Protein AF-A0A379ANM2-F1 (afdb_monomer_lite)

Foldseek 3Di:
DLQVVLVVCVVVVNLVSSLVSLLVLCVVVVQDNPDDLCVSLDDDPPDDPSSVSSSVVNNVSVVLADKDKDWDKDWDFDPDAAPAARKIKIKIKIKIWGHDDQWIKMKMKIKMKMWSHFADDDPQFHQDPDDCQVPPVNVGDRPPRTGIWIFMKIKIWIDDPPDIDMDMDDGPGD

pLDDT: mean 93.05, std 5.82, range [62.84, 98.56]

Organism: Enterobacter agglomerans (NCBI:txid549)

Secondary structure (DSSP, 8-state):
-HHHHHHHHHHTT-HHHHHHHHHHHHHHTT--SSS-HHHHTS--TT--HHHHHHHHHHHHHHHTT--EEEEEEEEEEE---TTTT-EEEEEEEEEEEEEETTEEEEEEEEEEEEEEEE---BTTBB--SSTTTT-TTT--B-S--EEEEEEEEEEEEEE-SS-EEEEE---BT-

InterPro domains:
  IPR008410 Cellulose synthase operon C, C-terminal [PF05420] (85-173)

Radius of gyration: 27.15 Å; chains: 1; bounding box: 57×22×79 Å

Sequence (174 aa):
MFRDAARLERAQQQPEIALADYRQAMTASGIGSGESISRATRSQEKDDWLKRSIRSDTADLYRQRETTLTVQQDYSRNKGTAGVSDFTAHTTMLQAESPFADGRGFFRLDRVDVSAGSFTTRNGSFDEQFGSCDDASSGGCSRDASQRAEGTALGVGWHNDRWSADLGTHAAGL

Structure (mmCIF, N/CA/C/O backbone):
data_AF-A0A379ANM2-F1
#
_entry.id   AF-A0A379ANM2-F1
#
loop_
_atom_site.group_PDB
_atom_site.id
_atom_site.type_symbol
_atom_site.label_atom_id
_atom_site.label_alt_id
_atom_site.label_comp_id
_atom_site.label_asym_id
_atom_site.label_entity_id
_atom_site.label_seq_id
_atom_site.pdbx_PDB_ins_code
_atom_site.Cartn_x
_atom_site.Cartn_y
_atom_site.Cartn_z
_atom_site.occupancy
_atom_site.B_iso_or_equiv
_atom_site.auth_seq_id
_atom_site.auth_comp_id
_atom_site.auth_asym_id
_atom_site.auth_atom_id
_atom_site.pdbx_PDB_model_num
ATOM 1 N N . MET A 1 1 ? -24.292 -6.974 32.457 1.00 86.44 1 MET A N 1
ATOM 2 C CA . MET A 1 1 ? -25.351 -6.259 31.718 1.00 86.44 1 MET A CA 1
ATOM 3 C C . MET A 1 1 ? -24.766 -5.511 30.526 1.00 86.44 1 MET A C 1
ATOM 5 O O . MET A 1 1 ? -24.911 -6.023 29.430 1.00 86.44 1 MET A O 1
ATOM 9 N N . PHE A 1 2 ? -24.024 -4.413 30.717 1.00 93.94 2 PHE A N 1
ATOM 10 C CA . PHE A 1 2 ? -23.524 -3.570 29.611 1.00 93.94 2 PHE A CA 1
ATOM 11 C C . PHE A 1 2 ? -22.695 -4.299 28.542 1.00 93.94 2 PHE A C 1
ATOM 13 O O . PHE A 1 2 ? -22.882 -4.068 27.358 1.00 93.94 2 PHE A O 1
ATOM 20 N N . ARG A 1 3 ? -21.832 -5.254 28.920 1.00 95.06 3 ARG A N 1
ATOM 21 C CA . ARG A 1 3 ? -21.080 -6.053 27.931 1.00 95.06 3 ARG A CA 1
ATOM 22 C C . ARG A 1 3 ? -22.001 -6.825 26.979 1.00 95.06 3 ARG A C 1
ATOM 24 O O . ARG A 1 3 ? -21.732 -6.904 25.787 1.00 95.06 3 ARG A O 1
ATOM 31 N N . ASP A 1 4 ? -23.040 -7.457 27.514 1.00 96.00 4 ASP A N 1
ATOM 32 C CA . ASP A 1 4 ? -23.910 -8.324 26.719 1.00 96.00 4 ASP A CA 1
ATOM 33 C C . ASP A 1 4 ? -24.875 -7.490 25.859 1.00 96.00 4 ASP A C 1
ATOM 35 O O . ASP A 1 4 ? -25.158 -7.875 24.727 1.00 96.00 4 ASP A O 1
ATOM 39 N N . ALA A 1 5 ? -25.291 -6.315 26.349 1.00 96.06 5 ALA A N 1
ATOM 40 C CA . ALA A 1 5 ? -26.009 -5.310 25.563 1.00 96.06 5 ALA A CA 1
ATOM 41 C C . ALA A 1 5 ? -25.153 -4.790 24.394 1.00 96.06 5 ALA A C 1
ATOM 43 O O . ALA A 1 5 ? -25.571 -4.914 23.245 1.00 96.06 5 ALA A O 1
ATOM 44 N N . ALA A 1 6 ? -23.899 -4.401 24.648 1.00 95.50 6 ALA A N 1
ATOM 45 C CA . ALA A 1 6 ? -22.969 -3.980 23.598 1.00 95.50 6 ALA A CA 1
ATOM 46 C C . ALA A 1 6 ? -22.758 -5.049 22.508 1.00 95.50 6 ALA A C 1
ATOM 48 O O . ALA A 1 6 ? -22.657 -4.741 21.319 1.00 95.50 6 ALA A O 1
ATOM 49 N N . ARG A 1 7 ? -22.720 -6.334 22.887 1.00 94.38 7 ARG A N 1
ATOM 50 C CA . ARG A 1 7 ? -22.640 -7.448 21.926 1.00 94.38 7 ARG A CA 1
ATOM 51 C C . ARG A 1 7 ? -23.892 -7.561 21.062 1.00 94.38 7 ARG A C 1
ATOM 53 O O . ARG A 1 7 ? -23.774 -7.803 19.861 1.00 94.38 7 ARG A O 1
ATOM 60 N N . LEU A 1 8 ? -25.071 -7.392 21.659 1.00 95.19 8 LEU A N 1
ATOM 61 C CA . LEU A 1 8 ? -26.338 -7.383 20.934 1.00 95.19 8 LEU A CA 1
ATOM 62 C C . LEU A 1 8 ? -26.405 -6.197 19.962 1.00 95.19 8 LEU A C 1
ATOM 64 O O . LEU A 1 8 ? -26.744 -6.380 18.799 1.00 95.19 8 LEU A O 1
ATOM 68 N N . GLU A 1 9 ? -26.024 -5.005 20.406 1.00 94.56 9 GLU A N 1
ATOM 69 C CA . GLU A 1 9 ? -26.008 -3.781 19.596 1.00 94.56 9 GLU A CA 1
ATOM 70 C C . GLU A 1 9 ? -25.022 -3.882 18.433 1.00 94.56 9 GLU A C 1
ATOM 72 O O . GLU A 1 9 ? -25.349 -3.519 17.302 1.00 94.56 9 GLU A O 1
ATOM 77 N N . ARG A 1 10 ? -23.843 -4.470 18.666 1.00 90.12 10 ARG A N 1
ATOM 78 C CA . ARG A 1 10 ? -22.890 -4.796 17.599 1.00 90.12 10 ARG A CA 1
ATOM 79 C C . ARG A 1 10 ? -23.515 -5.732 16.561 1.00 90.12 10 ARG A C 1
ATOM 81 O O . ARG A 1 10 ? -23.368 -5.485 15.367 1.00 90.12 10 ARG A O 1
ATOM 88 N N . ALA A 1 11 ? -24.241 -6.765 16.996 1.00 89.06 11 ALA A N 1
ATOM 89 C CA . ALA A 1 11 ? -24.953 -7.674 16.093 1.00 89.06 11 ALA A CA 1
ATOM 90 C C . ALA A 1 11 ? -26.099 -6.982 15.330 1.00 89.06 11 ALA A C 1
ATOM 92 O O . ALA A 1 11 ? -26.410 -7.369 14.207 1.00 89.06 11 ALA A O 1
ATOM 93 N N . GLN A 1 12 ? -26.690 -5.933 15.906 1.00 91.44 12 GLN A N 1
ATOM 94 C CA . GLN A 1 12 ? -27.712 -5.092 15.276 1.00 91.44 12 GLN A CA 1
ATOM 95 C C . GLN A 1 12 ? -27.130 -3.923 14.461 1.00 91.44 12 GLN A C 1
ATOM 97 O O . GLN A 1 12 ? -27.876 -3.020 14.089 1.00 91.44 12 GLN A O 1
ATOM 102 N N . GLN A 1 13 ? -25.817 -3.915 14.190 1.00 87.75 13 GLN A N 1
ATOM 103 C CA . GLN A 1 13 ? -25.131 -2.855 13.440 1.00 87.75 13 GLN A CA 1
ATOM 104 C C . GLN A 1 13 ? -25.291 -1.455 14.066 1.00 87.75 13 GLN A C 1
ATOM 106 O O . GLN A 1 13 ? -25.349 -0.445 13.366 1.00 87.75 13 GLN A O 1
ATOM 111 N N . GLN A 1 14 ? -25.307 -1.382 15.400 1.00 91.62 14 GLN A N 1
ATOM 112 C CA . GLN A 1 14 ? -25.365 -0.143 16.184 1.00 91.62 14 GLN A CA 1
ATOM 113 C C . GLN A 1 14 ? -24.031 0.099 16.919 1.00 91.62 14 GLN A C 1
ATOM 115 O O . GLN A 1 14 ? -23.979 0.069 18.150 1.00 91.62 14 GLN A O 1
ATOM 120 N N . PRO A 1 15 ? -22.916 0.328 16.195 1.00 89.81 15 PRO A N 1
ATOM 121 C CA . PRO A 1 15 ? -21.579 0.353 16.787 1.00 89.81 15 PRO A CA 1
ATOM 122 C C . PRO A 1 15 ? -21.362 1.516 17.759 1.00 89.81 15 PRO A C 1
ATOM 124 O O . PRO A 1 15 ? -20.583 1.382 18.696 1.00 89.81 15 PRO A O 1
ATOM 127 N N . GLU A 1 16 ? -22.039 2.649 17.562 1.00 90.50 16 GLU A N 1
ATOM 128 C CA . GLU A 1 16 ? -21.906 3.804 18.459 1.00 90.50 16 GLU A CA 1
ATOM 129 C C . GLU A 1 16 ? -22.549 3.546 19.823 1.00 90.50 16 GLU A C 1
ATOM 131 O O . GLU A 1 16 ? -21.978 3.900 20.856 1.00 90.50 16 GLU A O 1
ATOM 136 N N . ILE A 1 17 ? -23.705 2.876 19.826 1.00 94.38 17 ILE A N 1
ATOM 137 C CA . ILE A 1 17 ? -24.401 2.477 21.052 1.00 94.38 17 ILE A CA 1
ATOM 138 C C . ILE A 1 17 ? -23.585 1.378 21.743 1.00 94.38 17 ILE A C 1
ATOM 140 O O . ILE A 1 17 ? -23.209 1.549 22.901 1.00 94.38 17 ILE A O 1
ATOM 144 N N . ALA A 1 18 ? -23.129 0.375 20.982 1.00 94.56 18 ALA A N 1
ATOM 145 C CA . ALA A 1 18 ? -22.246 -0.671 21.492 1.00 94.56 18 ALA A CA 1
ATOM 146 C C . ALA A 1 18 ? -20.973 -0.107 22.136 1.00 94.56 18 ALA A C 1
ATOM 148 O O . ALA A 1 18 ? -20.544 -0.573 23.190 1.00 94.56 18 ALA A O 1
ATOM 149 N N . LEU A 1 19 ? -20.355 0.918 21.539 1.00 92.62 19 LEU A N 1
ATOM 150 C CA . LEU A 1 19 ? -19.169 1.556 22.106 1.00 92.62 19 LEU A CA 1
ATOM 151 C C . LEU A 1 19 ? -19.493 2.330 23.393 1.00 92.62 19 LEU A C 1
ATOM 153 O O . LEU A 1 19 ? -18.671 2.351 24.312 1.00 92.62 19 LEU A O 1
ATOM 157 N N . ALA A 1 20 ? -20.665 2.964 23.482 1.00 93.44 20 ALA A N 1
ATOM 158 C CA . ALA A 1 20 ? -21.122 3.610 24.709 1.00 93.44 20 ALA A CA 1
ATOM 159 C C . ALA A 1 20 ? -21.332 2.584 25.836 1.00 93.44 20 ALA A C 1
ATOM 161 O O . ALA A 1 20 ? -20.815 2.781 26.939 1.00 93.44 20 ALA A O 1
ATOM 162 N N . ASP A 1 21 ? -21.974 1.455 25.542 1.00 95.81 21 ASP A N 1
ATOM 163 C CA . ASP A 1 21 ? -22.189 0.373 26.503 1.00 95.81 21 ASP A CA 1
ATOM 164 C C . ASP A 1 21 ? -20.883 -0.332 26.889 1.00 95.81 21 ASP A C 1
ATOM 166 O O . ASP A 1 21 ? -20.655 -0.626 28.065 1.00 95.81 21 ASP A O 1
ATOM 170 N N . TYR A 1 22 ? -19.943 -0.511 25.958 1.00 94.94 22 TYR A N 1
ATOM 171 C CA . TYR A 1 22 ? -18.603 -0.993 26.293 1.00 94.94 22 TYR A CA 1
ATOM 172 C C . TYR A 1 22 ? -17.863 -0.038 27.237 1.00 94.94 22 TYR A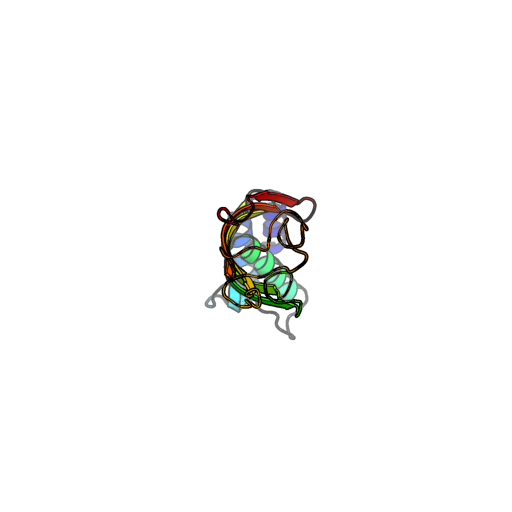 C 1
ATOM 174 O O . TYR A 1 22 ? -17.249 -0.500 28.201 1.00 94.94 22 TYR A O 1
ATOM 182 N N . ARG A 1 23 ? -17.968 1.285 27.048 1.00 93.06 23 ARG A N 1
ATOM 183 C CA . ARG A 1 23 ? -17.406 2.262 28.001 1.00 93.06 23 ARG A CA 1
ATOM 184 C C . ARG A 1 23 ? -18.051 2.138 29.385 1.00 93.06 23 ARG A C 1
ATOM 186 O O . ARG A 1 23 ? -17.342 2.199 30.389 1.00 93.06 23 ARG A O 1
ATOM 193 N N . GLN A 1 24 ? -19.363 1.913 29.461 1.00 94.25 24 GLN A N 1
ATOM 194 C CA . GLN A 1 24 ? -20.045 1.669 30.738 1.00 94.25 24 GLN A CA 1
ATOM 195 C C . GLN A 1 24 ? -19.588 0.351 31.383 1.00 94.25 24 GLN A C 1
ATOM 197 O O . GLN A 1 24 ? -19.311 0.315 32.584 1.00 94.25 24 GLN A O 1
ATOM 202 N N . ALA A 1 25 ? -19.423 -0.715 30.594 1.00 94.88 25 ALA A N 1
ATOM 203 C CA . ALA A 1 25 ? -18.893 -1.998 31.051 1.00 94.88 25 ALA A CA 1
ATOM 204 C C . ALA A 1 25 ? -17.460 -1.871 31.593 1.00 94.88 25 ALA A C 1
ATOM 206 O O . ALA A 1 25 ? -17.137 -2.482 32.615 1.00 94.88 25 ALA A O 1
ATOM 207 N N . MET A 1 26 ? -16.616 -1.064 30.940 1.00 93.94 26 MET A N 1
ATOM 208 C CA . MET A 1 26 ? -15.258 -0.758 31.391 1.00 93.94 26 MET A CA 1
ATOM 209 C C . MET A 1 26 ? -15.272 -0.058 32.751 1.00 93.94 26 MET A C 1
ATOM 211 O O . MET A 1 26 ? -14.654 -0.568 33.687 1.00 93.94 26 MET A O 1
ATOM 215 N N . THR A 1 27 ? -16.041 1.026 32.900 1.00 92.62 27 THR A N 1
ATOM 216 C CA . THR A 1 27 ? -16.180 1.748 34.177 1.00 92.62 27 THR A CA 1
ATOM 217 C C . THR A 1 27 ? -16.693 0.836 35.290 1.00 92.62 27 THR A C 1
ATOM 219 O O . THR A 1 27 ? -16.098 0.781 36.366 1.00 92.62 27 THR A O 1
ATOM 222 N N . ALA A 1 28 ? -17.746 0.056 35.025 1.00 92.94 28 ALA A N 1
ATOM 223 C CA . ALA A 1 28 ? -18.324 -0.869 36.000 1.00 92.94 28 ALA A CA 1
ATOM 224 C C . ALA A 1 28 ? -17.356 -1.996 36.409 1.00 92.94 28 ALA A C 1
ATOM 226 O O . ALA A 1 28 ? -17.445 -2.513 37.520 1.00 92.94 28 ALA A O 1
ATOM 227 N N . SER A 1 29 ? -16.416 -2.360 35.531 1.00 91.75 29 SER A N 1
ATOM 228 C CA . SER A 1 29 ? -15.411 -3.402 35.780 1.00 91.75 29 SER A CA 1
ATOM 229 C C . SER A 1 29 ? -14.083 -2.848 36.314 1.00 91.75 29 SER A C 1
ATOM 231 O O . SER A 1 29 ? -13.112 -3.596 36.452 1.00 91.75 29 SER A O 1
ATOM 233 N N . GLY A 1 30 ? -14.006 -1.544 36.605 1.00 90.94 30 GLY A N 1
ATOM 234 C CA . GLY A 1 30 ? -12.785 -0.888 37.079 1.00 90.94 30 GLY A CA 1
ATOM 235 C C . GLY A 1 30 ? -11.667 -0.829 36.032 1.00 90.94 30 GLY A C 1
ATOM 236 O O . GLY A 1 30 ? -10.490 -0.812 36.389 1.00 90.94 30 GLY A O 1
ATOM 237 N N . ILE A 1 31 ? -12.014 -0.842 34.743 1.00 90.38 31 ILE A N 1
ATOM 238 C CA . ILE A 1 31 ? -11.083 -0.607 33.637 1.00 90.38 31 ILE A CA 1
ATOM 239 C C . ILE A 1 31 ? -11.003 0.912 33.416 1.00 90.38 31 ILE A C 1
ATOM 241 O O . ILE A 1 31 ? -12.030 1.565 33.259 1.00 90.38 31 ILE A O 1
ATOM 245 N N . GLY A 1 32 ? -9.780 1.458 33.466 1.00 76.94 32 GLY A N 1
ATOM 246 C CA . GLY A 1 32 ? -9.463 2.880 33.670 1.00 76.94 32 GLY A CA 1
ATOM 247 C C . GLY A 1 32 ? -10.373 3.898 32.968 1.00 76.94 32 GLY A C 1
ATOM 248 O O . GLY A 1 32 ? -10.481 3.912 31.746 1.00 76.94 32 GLY A O 1
ATOM 249 N N . SER A 1 33 ? -10.965 4.794 33.763 1.00 62.84 33 SER A N 1
ATOM 250 C CA . SER A 1 33 ? -11.964 5.799 33.361 1.00 62.84 33 SER A CA 1
ATOM 251 C C . SER A 1 33 ? -11.387 7.135 32.864 1.00 62.84 33 SER A C 1
ATOM 253 O O . SER A 1 33 ? -12.149 8.025 32.496 1.00 62.84 33 SER A O 1
ATOM 255 N N . GLY A 1 34 ? -10.058 7.292 32.852 1.00 66.00 34 GLY A N 1
ATOM 256 C CA . GLY A 1 34 ? -9.365 8.523 32.433 1.00 66.00 34 GLY A CA 1
ATOM 257 C C . GLY A 1 34 ? -8.282 8.317 31.372 1.00 66.00 34 GLY A C 1
ATOM 258 O O . GLY A 1 34 ? -7.572 9.256 31.023 1.00 66.00 34 GLY A O 1
ATOM 259 N N . GLU A 1 35 ? -8.122 7.093 30.870 1.00 78.19 35 GLU A N 1
ATOM 260 C CA . GLU A 1 35 ? -7.176 6.786 29.799 1.00 78.19 35 GLU A CA 1
ATOM 261 C C . GLU A 1 35 ? -7.866 6.843 28.430 1.00 78.19 35 GLU A C 1
ATOM 263 O O . GLU A 1 35 ? -9.078 6.654 28.321 1.00 78.19 35 GLU A O 1
ATOM 268 N N . SER A 1 36 ? -7.096 7.056 27.356 1.00 87.69 36 SER A N 1
ATOM 269 C CA . SER A 1 36 ? -7.626 6.851 26.005 1.00 87.69 36 SER A CA 1
ATOM 270 C C . SER A 1 36 ? -8.121 5.411 25.858 1.00 87.69 36 SER A C 1
ATOM 272 O O . SER A 1 36 ? -7.502 4.487 26.390 1.00 87.69 36 SER A O 1
ATOM 274 N N . ILE A 1 37 ? -9.191 5.192 25.088 1.00 88.44 37 ILE A N 1
ATOM 275 C CA . ILE A 1 37 ? -9.743 3.844 24.843 1.00 88.44 37 ILE A CA 1
ATOM 276 C C . ILE A 1 37 ? -8.653 2.884 24.359 1.00 88.44 37 ILE A C 1
ATOM 278 O O . ILE A 1 37 ? -8.558 1.758 24.838 1.00 88.44 37 ILE A O 1
ATOM 282 N N . SER A 1 38 ? -7.763 3.349 23.483 1.00 87.62 38 SER A N 1
ATOM 283 C CA . SER A 1 38 ? -6.619 2.577 22.989 1.00 87.62 38 SER A CA 1
ATOM 284 C C . SER A 1 38 ? -5.648 2.119 24.086 1.00 87.62 38 SER A C 1
ATOM 286 O O . SER A 1 38 ? -5.069 1.039 23.986 1.00 87.62 38 SER A O 1
ATOM 288 N N . ARG A 1 39 ? -5.453 2.906 25.151 1.00 91.44 39 ARG A N 1
ATOM 289 C CA . ARG A 1 39 ? -4.623 2.522 26.301 1.00 91.44 39 ARG A CA 1
ATOM 290 C C . ARG A 1 39 ? -5.406 1.634 27.267 1.00 91.44 39 ARG A C 1
ATOM 292 O O . ARG A 1 39 ? -4.907 0.579 27.653 1.00 91.44 39 ARG A O 1
ATOM 299 N N . ALA A 1 40 ? -6.647 2.013 27.564 1.00 92.06 40 ALA A N 1
ATOM 300 C CA . ALA A 1 40 ? -7.534 1.298 28.472 1.00 92.06 40 ALA A CA 1
ATOM 301 C C . ALA A 1 40 ? -7.909 -0.109 27.969 1.00 92.06 40 ALA A C 1
ATOM 303 O O . ALA A 1 40 ? -8.307 -0.960 28.757 1.00 92.06 40 ALA A O 1
ATOM 304 N N . THR A 1 41 ? -7.765 -0.396 26.678 1.00 93.50 41 THR A N 1
ATOM 305 C CA . THR A 1 41 ? -8.065 -1.713 26.093 1.00 93.50 41 THR A CA 1
ATOM 306 C C . THR A 1 41 ? -6.836 -2.602 25.880 1.00 93.50 41 THR A C 1
ATOM 308 O O . THR A 1 41 ? -6.962 -3.718 25.378 1.00 93.50 41 THR A O 1
ATOM 311 N N . ARG A 1 42 ? -5.639 -2.169 26.303 1.00 92.81 42 ARG A N 1
ATOM 312 C CA . ARG A 1 42 ? -4.436 -3.018 26.263 1.00 92.81 42 ARG A CA 1
ATOM 313 C C . ARG A 1 42 ? -4.603 -4.244 27.159 1.00 92.81 42 ARG A C 1
ATOM 315 O O . ARG A 1 42 ? -5.097 -4.131 28.279 1.00 92.81 42 ARG A O 1
ATOM 322 N N . SER A 1 43 ? -4.146 -5.396 26.669 1.00 92.06 43 SER A N 1
ATOM 323 C CA . SER A 1 43 ? -4.128 -6.643 27.439 1.00 92.06 43 SER A CA 1
ATOM 324 C C . SER A 1 43 ? -3.355 -6.462 28.749 1.00 92.06 43 SER A C 1
ATOM 326 O O . SER A 1 43 ? -2.261 -5.894 28.743 1.00 92.06 43 SER A O 1
ATOM 328 N N . GLN A 1 44 ? -3.911 -6.952 29.860 1.00 92.50 44 GLN A N 1
ATOM 329 C CA . GLN A 1 44 ? -3.213 -7.037 31.140 1.00 92.50 44 GLN A CA 1
ATOM 330 C C . GLN A 1 44 ? -3.188 -8.479 31.637 1.00 92.50 44 GLN A C 1
ATOM 332 O O . GLN A 1 44 ? -4.212 -9.155 31.693 1.00 92.50 44 GLN A O 1
ATOM 337 N N . GLU A 1 45 ? -2.011 -8.951 32.044 1.00 92.31 45 GLU A N 1
ATOM 338 C CA . GLU A 1 45 ? -1.814 -10.348 32.449 1.00 92.31 45 GLU A CA 1
ATOM 339 C C . GLU A 1 45 ? -2.694 -10.752 33.635 1.00 92.31 45 GLU A C 1
ATOM 341 O O . GLU A 1 45 ? -3.238 -11.855 33.651 1.00 92.31 45 GLU A O 1
ATOM 346 N N . LYS A 1 46 ? -2.881 -9.828 34.586 1.00 93.12 46 LYS A N 1
ATOM 347 C CA . LYS A 1 46 ? -3.650 -10.028 35.822 1.00 93.12 46 LYS A CA 1
ATOM 348 C C . LYS A 1 46 ? -5.166 -9.888 35.643 1.00 93.12 46 LYS A C 1
ATOM 350 O O . LYS A 1 46 ? -5.891 -10.015 36.627 1.00 93.12 46 LYS A O 1
ATOM 355 N N . ASP A 1 47 ? -5.651 -9.600 34.434 1.00 94.50 47 ASP A N 1
ATOM 356 C CA . ASP A 1 47 ? -7.088 -9.511 34.184 1.00 94.50 47 ASP A CA 1
ATOM 357 C C . ASP A 1 47 ? -7.740 -10.896 34.275 1.00 94.50 47 ASP A C 1
ATOM 359 O O . ASP A 1 47 ? -7.305 -11.856 33.623 1.00 94.50 47 ASP A O 1
ATOM 363 N N . ASP A 1 48 ? -8.843 -10.960 35.021 1.00 95.31 48 ASP A N 1
ATOM 364 C CA . ASP A 1 48 ? -9.799 -12.057 34.930 1.00 95.31 48 ASP A CA 1
ATOM 365 C C . ASP A 1 48 ? -10.440 -12.131 33.528 1.00 95.31 48 ASP A C 1
ATOM 367 O O . ASP A 1 48 ? -10.262 -11.263 32.665 1.00 95.31 48 ASP A O 1
ATOM 371 N N . TRP A 1 49 ? -11.197 -13.200 33.283 1.00 95.31 49 TRP A N 1
ATOM 372 C CA . TRP A 1 49 ? -11.833 -13.446 31.987 1.00 95.31 49 TRP A CA 1
ATOM 373 C C . TRP A 1 49 ? -12.801 -12.324 31.565 1.00 95.31 49 TRP A C 1
ATOM 375 O O . TRP A 1 49 ? -12.919 -12.042 30.371 1.00 95.31 49 TRP A O 1
ATOM 385 N N . LEU A 1 50 ? -13.485 -11.677 32.518 1.00 95.19 50 LEU A N 1
ATOM 386 C CA . LEU A 1 50 ? -14.488 -10.652 32.242 1.00 95.19 50 LEU A CA 1
ATOM 387 C C . LEU A 1 50 ? -13.809 -9.363 31.792 1.00 95.19 50 LEU A C 1
ATOM 389 O O . LEU A 1 50 ? -14.155 -8.835 30.734 1.00 95.19 50 LEU A O 1
ATOM 393 N N . LYS A 1 51 ? -12.815 -8.886 32.548 1.00 95.31 51 LYS A N 1
ATOM 394 C CA . LYS A 1 51 ? -12.035 -7.699 32.182 1.00 95.31 51 LYS A CA 1
ATOM 395 C C . LYS A 1 51 ? -11.322 -7.903 30.854 1.00 95.31 51 LYS A C 1
ATOM 397 O O . LYS A 1 51 ? -11.402 -7.040 29.982 1.00 95.31 51 LYS A O 1
ATOM 402 N N . ARG A 1 52 ? -10.708 -9.074 30.666 1.00 95.88 52 ARG A N 1
ATOM 403 C CA . ARG A 1 52 ? -10.026 -9.445 29.421 1.00 95.88 52 ARG A CA 1
ATOM 404 C C . ARG A 1 52 ? -10.974 -9.415 28.224 1.00 95.88 52 ARG A C 1
ATOM 406 O O . ARG A 1 52 ? -10.633 -8.839 27.195 1.00 95.88 52 ARG A O 1
ATOM 413 N N . SER A 1 53 ? -12.175 -9.974 28.375 1.00 95.88 53 SER A N 1
ATOM 414 C CA . SER A 1 53 ? -13.200 -9.948 27.331 1.00 95.88 53 SER A CA 1
ATOM 415 C C . SER A 1 53 ? -13.696 -8.533 27.040 1.00 95.88 53 SER A C 1
ATOM 417 O O . SER A 1 53 ? -13.801 -8.179 25.875 1.00 95.88 53 SER A O 1
ATOM 419 N N . ILE A 1 54 ? -13.961 -7.706 28.057 1.00 95.50 54 ILE A N 1
ATOM 420 C CA . ILE A 1 54 ? -14.400 -6.319 27.838 1.00 95.50 54 ILE A CA 1
ATOM 421 C C . ILE A 1 54 ? -13.320 -5.537 27.084 1.00 95.50 54 ILE A C 1
ATOM 423 O O . ILE A 1 54 ? -13.642 -4.860 26.110 1.00 95.50 54 ILE A O 1
ATOM 427 N N . ARG A 1 55 ? -12.043 -5.661 27.475 1.00 95.69 55 ARG A N 1
ATOM 428 C CA . ARG A 1 55 ? -10.932 -5.003 26.770 1.00 95.69 55 ARG A CA 1
ATOM 429 C C . ARG A 1 55 ? -10.809 -5.466 25.325 1.00 95.69 55 ARG A C 1
ATOM 431 O O . ARG A 1 55 ? -10.725 -4.610 24.453 1.00 95.69 55 ARG A O 1
ATOM 438 N N . SER A 1 56 ? -10.818 -6.780 25.081 1.00 95.12 56 SER A N 1
ATOM 439 C CA . SER A 1 56 ? -10.718 -7.339 23.728 1.00 95.12 56 SER A CA 1
ATOM 440 C C . SER A 1 56 ? -11.875 -6.871 22.855 1.00 95.12 56 SER A C 1
ATOM 442 O O . SER A 1 56 ? -11.640 -6.254 21.823 1.00 95.12 56 SER A O 1
ATOM 444 N N . ASP A 1 57 ? -13.113 -7.071 23.312 1.00 94.75 57 ASP A N 1
ATOM 445 C CA . ASP A 1 57 ? -14.306 -6.729 22.543 1.00 94.75 57 ASP A CA 1
ATOM 446 C C . ASP A 1 57 ? -14.372 -5.219 22.244 1.00 94.75 57 ASP A C 1
ATOM 448 O O . ASP A 1 57 ? -14.702 -4.815 21.127 1.00 94.75 57 ASP A O 1
ATOM 452 N N . THR A 1 58 ? -14.014 -4.376 23.223 1.00 94.44 58 THR A N 1
ATOM 453 C CA . THR A 1 58 ? -13.966 -2.919 23.032 1.00 94.44 58 THR A CA 1
ATOM 454 C C . THR A 1 58 ? -12.856 -2.533 22.060 1.00 94.44 58 THR A C 1
ATOM 456 O O . THR A 1 58 ? -13.080 -1.686 21.200 1.00 94.44 58 THR A O 1
ATOM 459 N N . ALA A 1 59 ? -11.667 -3.141 22.168 1.00 93.56 59 ALA A N 1
ATOM 460 C CA . ALA A 1 59 ? -10.556 -2.888 21.252 1.00 93.56 59 ALA A CA 1
ATOM 461 C C . ALA A 1 59 ? -10.921 -3.263 19.815 1.00 93.56 59 ALA A C 1
ATOM 463 O O . ALA A 1 59 ? -10.596 -2.523 18.890 1.00 93.56 59 ALA A O 1
ATOM 464 N N . ASP A 1 60 ? -11.586 -4.404 19.638 1.00 91.31 60 ASP A N 1
ATOM 465 C CA . ASP A 1 60 ? -12.016 -4.899 18.336 1.00 91.31 60 ASP A CA 1
ATOM 466 C C . ASP A 1 60 ? -13.035 -3.955 17.710 1.00 91.31 60 ASP A C 1
ATOM 468 O O . ASP A 1 60 ? -12.834 -3.514 16.580 1.00 91.31 60 ASP A O 1
ATOM 472 N N . LEU A 1 61 ? -14.080 -3.574 18.454 1.00 90.62 61 LEU A N 1
ATOM 473 C CA . LEU A 1 61 ? -15.072 -2.618 17.964 1.00 90.62 61 LEU A CA 1
ATOM 474 C C . LEU A 1 61 ? -14.438 -1.258 17.652 1.00 90.62 61 LEU A C 1
ATOM 476 O O . LEU A 1 61 ? -14.736 -0.656 16.625 1.00 90.62 61 LEU A O 1
ATOM 480 N N . TYR A 1 62 ? -13.551 -0.781 18.524 1.00 89.88 62 TYR A N 1
ATOM 481 C CA . TYR A 1 62 ? -12.887 0.503 18.352 1.00 89.88 62 TYR A CA 1
ATOM 482 C C . TYR A 1 62 ? -11.991 0.508 17.102 1.00 89.88 62 TYR A C 1
ATOM 484 O O . TYR A 1 62 ? -12.148 1.384 16.257 1.00 89.88 62 TYR A O 1
ATOM 492 N N . ARG A 1 63 ? -11.147 -0.517 16.900 1.00 87.69 63 ARG A N 1
ATOM 493 C CA . ARG A 1 63 ? -10.328 -0.671 15.678 1.00 87.69 63 ARG A CA 1
ATOM 494 C C . ARG A 1 63 ? -11.172 -0.799 14.415 1.00 87.69 63 ARG A C 1
ATOM 496 O O . ARG A 1 63 ? -10.830 -0.212 13.394 1.00 87.69 63 ARG A O 1
ATOM 503 N N . GLN A 1 64 ? -12.287 -1.527 14.485 1.00 85.06 64 GLN A N 1
ATOM 504 C CA . GLN A 1 64 ? -13.230 -1.645 13.371 1.00 85.06 64 GLN A CA 1
ATOM 505 C C . GLN A 1 64 ? -13.866 -0.306 12.981 1.00 85.06 64 GLN A C 1
ATOM 507 O O . GLN A 1 64 ? -14.454 -0.237 11.909 1.00 85.06 64 GLN A O 1
ATOM 512 N N . ARG A 1 65 ? -13.768 0.744 13.812 1.00 86.62 65 ARG A N 1
ATOM 513 C CA . ARG A 1 65 ? -14.332 2.080 13.558 1.00 86.62 65 ARG A CA 1
ATOM 514 C C . ARG A 1 65 ? -13.296 3.139 13.178 1.00 86.62 65 ARG A C 1
ATOM 516 O O . ARG A 1 65 ? -13.677 4.223 12.740 1.00 86.62 65 ARG A O 1
ATOM 523 N N . GLU A 1 66 ? -12.008 2.856 13.326 1.00 89.19 66 GLU A N 1
ATOM 524 C CA . GLU A 1 66 ? -10.967 3.826 12.997 1.00 89.19 66 GLU A CA 1
ATOM 525 C C . GLU A 1 66 ? -10.782 3.957 11.482 1.00 89.19 66 GLU A C 1
ATOM 527 O O . GLU A 1 66 ? -10.953 2.998 10.732 1.00 89.19 66 GLU A O 1
ATOM 532 N N . THR A 1 67 ? -10.418 5.155 11.023 1.00 94.25 67 THR A N 1
ATOM 533 C CA . THR A 1 67 ? -9.865 5.366 9.679 1.00 94.25 67 THR A CA 1
ATOM 534 C C . THR A 1 67 ? -8.346 5.290 9.773 1.00 94.25 67 THR A C 1
ATOM 536 O O . THR A 1 67 ? -7.745 5.925 10.639 1.00 94.25 67 THR A O 1
ATOM 539 N N . THR A 1 68 ? -7.720 4.520 8.891 1.00 95.50 68 THR A N 1
ATOM 540 C CA . THR A 1 68 ? -6.270 4.322 8.856 1.00 95.50 68 THR A CA 1
ATOM 541 C C . THR A 1 68 ? -5.699 4.968 7.602 1.00 95.50 68 THR A C 1
ATOM 543 O O . THR A 1 68 ? -6.255 4.802 6.520 1.00 95.50 68 THR A O 1
ATOM 546 N N . LEU A 1 69 ? -4.588 5.692 7.746 1.00 97.56 69 LEU A N 1
ATOM 547 C CA . LEU A 1 69 ? -3.796 6.203 6.631 1.00 97.56 69 LEU A CA 1
ATOM 548 C C . LEU A 1 69 ? -2.392 5.605 6.718 1.00 97.56 69 LEU A C 1
ATOM 550 O O . LEU A 1 69 ? -1.704 5.786 7.724 1.00 97.56 69 LEU A O 1
ATOM 554 N N . THR A 1 70 ? -1.972 4.907 5.670 1.00 98.12 70 THR A N 1
ATOM 555 C CA . THR A 1 70 ? -0.685 4.214 5.605 1.00 98.12 70 THR A CA 1
ATOM 556 C C . THR A 1 70 ? 0.118 4.731 4.423 1.00 98.12 70 THR A C 1
ATOM 558 O O . THR A 1 70 ? -0.398 4.820 3.312 1.00 98.12 70 THR A O 1
ATOM 561 N N . VAL A 1 71 ? 1.391 5.045 4.668 1.00 98.31 71 VAL A N 1
ATOM 562 C CA . VAL A 1 71 ? 2.387 5.328 3.630 1.00 98.31 71 VAL A CA 1
ATOM 563 C C . VAL A 1 71 ? 3.456 4.251 3.707 1.00 98.31 71 VAL A C 1
ATOM 565 O O . VAL A 1 71 ? 4.008 4.011 4.782 1.00 98.31 71 VAL A O 1
ATOM 568 N N . GLN A 1 72 ? 3.749 3.611 2.582 1.00 98.19 72 GLN A N 1
ATOM 569 C CA . GLN A 1 72 ? 4.771 2.578 2.475 1.00 98.19 72 GLN A CA 1
ATOM 570 C C . GLN A 1 72 ? 5.674 2.857 1.275 1.00 98.19 72 GLN A C 1
ATOM 572 O O . GLN A 1 72 ? 5.213 3.312 0.232 1.00 98.19 72 GLN A O 1
ATOM 577 N N . GLN A 1 73 ? 6.962 2.558 1.426 1.00 98.06 73 GLN A N 1
ATOM 578 C CA . GLN A 1 73 ? 7.917 2.535 0.325 1.00 98.06 73 GLN A CA 1
ATOM 579 C C . GLN A 1 73 ? 8.430 1.113 0.141 1.00 98.06 73 GLN A C 1
ATOM 581 O O . GLN A 1 73 ? 8.800 0.458 1.117 1.00 98.06 73 GLN A O 1
ATOM 586 N N . ASP A 1 74 ? 8.425 0.647 -1.101 1.00 97.50 74 ASP A N 1
ATOM 587 C CA . ASP A 1 74 ? 8.958 -0.648 -1.500 1.00 97.50 74 ASP A CA 1
ATOM 588 C C . ASP A 1 74 ? 10.064 -0.469 -2.543 1.00 97.50 74 ASP A C 1
ATOM 590 O O . ASP A 1 74 ? 9.944 0.335 -3.471 1.00 97.50 74 ASP A O 1
ATOM 594 N N . TYR A 1 75 ? 11.142 -1.228 -2.375 1.00 97.44 75 TYR A N 1
ATOM 595 C CA . TYR A 1 75 ? 12.310 -1.219 -3.245 1.00 97.44 75 TYR A CA 1
ATOM 596 C C . TYR A 1 75 ? 12.586 -2.644 -3.699 1.00 97.44 75 TYR A C 1
ATOM 598 O O . TYR A 1 75 ? 12.888 -3.521 -2.891 1.00 97.44 75 TYR A O 1
ATOM 606 N N . SER A 1 76 ? 12.544 -2.856 -5.008 1.00 96.50 76 SER A N 1
ATOM 607 C CA . SER A 1 76 ? 12.724 -4.168 -5.618 1.00 96.50 76 SER A CA 1
ATOM 608 C C . SER A 1 76 ? 13.887 -4.164 -6.604 1.00 96.50 76 SER A C 1
ATOM 610 O O . SER A 1 76 ? 14.121 -3.195 -7.328 1.00 96.50 76 SER A O 1
ATOM 612 N N . ARG A 1 77 ? 14.633 -5.271 -6.645 1.00 96.94 77 ARG A N 1
ATOM 613 C CA . ARG A 1 77 ? 15.805 -5.452 -7.508 1.00 96.94 77 ARG A CA 1
ATOM 614 C C . ARG A 1 77 ? 15.887 -6.894 -7.989 1.00 96.94 77 ARG A C 1
ATOM 616 O O . ARG A 1 77 ? 15.891 -7.808 -7.174 1.00 96.94 77 ARG A O 1
ATOM 623 N N . ASN A 1 78 ? 16.057 -7.087 -9.292 1.00 97.44 78 ASN A N 1
ATOM 624 C CA . ASN A 1 78 ? 16.427 -8.377 -9.863 1.00 97.44 78 ASN A CA 1
ATOM 625 C C . ASN A 1 78 ? 17.475 -8.188 -10.965 1.00 97.44 78 ASN A C 1
ATOM 627 O O . ASN A 1 78 ? 17.219 -7.503 -11.953 1.00 97.44 78 ASN A O 1
ATOM 631 N N . LYS A 1 79 ? 18.676 -8.739 -10.760 1.00 96.94 79 LYS A N 1
ATOM 632 C CA . LYS A 1 79 ? 19.817 -8.517 -11.656 1.00 96.94 79 LYS A CA 1
ATOM 633 C C . LYS A 1 79 ? 19.636 -9.270 -12.968 1.00 96.94 79 LYS A C 1
ATOM 635 O O . LYS A 1 79 ? 19.385 -10.470 -12.958 1.00 96.94 79 LYS A O 1
ATOM 640 N N . GLY A 1 80 ? 19.853 -8.573 -14.076 1.00 95.62 80 GLY A N 1
ATOM 641 C CA . GLY A 1 80 ? 19.722 -9.122 -15.421 1.00 95.62 80 GLY A CA 1
ATOM 642 C C . GLY A 1 80 ? 20.639 -8.423 -16.418 1.00 95.62 80 GLY A C 1
ATOM 643 O O . GLY A 1 80 ? 21.683 -7.877 -16.053 1.00 95.62 80 GLY A O 1
ATOM 644 N N . THR A 1 81 ? 20.239 -8.447 -17.685 1.00 96.00 81 THR A N 1
ATOM 645 C CA . THR A 1 81 ? 20.947 -7.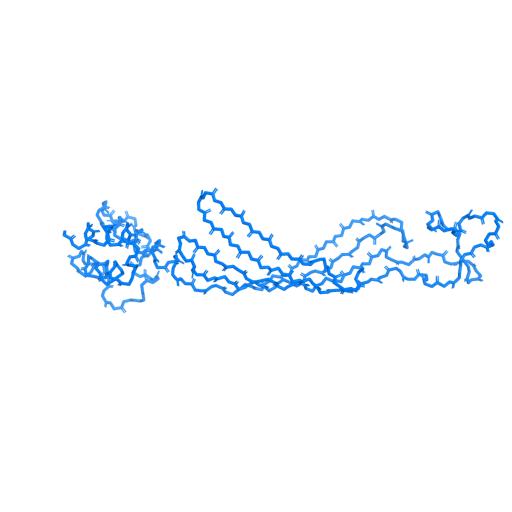769 -18.777 1.00 96.00 81 THR A CA 1
ATOM 646 C C . THR A 1 81 ? 20.478 -6.321 -18.866 1.00 96.00 81 THR A C 1
ATOM 648 O O . THR A 1 81 ? 19.277 -6.065 -18.957 1.00 96.00 81 THR A O 1
ATOM 651 N N . ALA A 1 82 ? 21.407 -5.366 -18.836 1.00 95.75 82 ALA A N 1
ATOM 652 C CA . ALA A 1 82 ? 21.074 -3.944 -18.868 1.00 95.75 82 ALA A CA 1
ATOM 653 C C . ALA A 1 82 ? 20.368 -3.559 -20.182 1.00 95.75 82 ALA A C 1
ATOM 655 O O . ALA A 1 82 ? 20.758 -4.008 -21.255 1.00 95.75 82 ALA A O 1
ATOM 656 N N . GLY A 1 83 ? 19.295 -2.775 -20.077 1.00 94.44 83 GLY A N 1
ATOM 657 C CA . GLY A 1 83 ? 18.398 -2.448 -21.189 1.00 94.44 83 GLY A CA 1
ATOM 658 C C . GLY A 1 83 ? 17.336 -3.519 -21.470 1.00 94.44 83 GLY A C 1
ATOM 659 O O . GLY A 1 83 ? 16.349 -3.227 -22.125 1.00 94.44 83 GLY A O 1
ATOM 660 N N . VAL A 1 84 ? 17.467 -4.738 -20.937 1.00 94.31 84 VAL A N 1
ATOM 661 C CA . VAL A 1 84 ? 16.530 -5.842 -21.228 1.00 94.31 84 VAL A CA 1
ATOM 662 C C . VAL A 1 84 ? 15.775 -6.287 -19.982 1.00 94.31 84 VAL A C 1
ATOM 664 O O . VAL A 1 84 ? 14.552 -6.359 -19.969 1.00 94.31 84 VAL A O 1
ATOM 667 N N . SER A 1 85 ? 16.508 -6.631 -18.927 1.00 95.50 85 SER A N 1
ATOM 668 C CA . SER A 1 85 ? 15.973 -7.316 -17.746 1.00 95.50 85 SER A CA 1
ATOM 669 C C . SER A 1 85 ? 16.666 -6.924 -16.446 1.00 95.50 85 SER A C 1
ATOM 671 O O . SER A 1 85 ? 16.382 -7.526 -15.411 1.00 95.50 85 SER A O 1
ATOM 673 N N . ASP A 1 86 ? 17.570 -5.936 -16.460 1.00 97.12 86 ASP A N 1
ATOM 674 C CA . ASP A 1 86 ? 18.238 -5.479 -15.243 1.00 97.12 86 ASP A CA 1
ATOM 675 C C . ASP A 1 86 ? 17.309 -4.622 -14.374 1.00 97.12 86 ASP A C 1
ATOM 677 O O . ASP A 1 86 ? 17.396 -3.398 -14.322 1.00 97.12 86 ASP A O 1
ATOM 681 N N . PHE A 1 87 ? 16.377 -5.304 -13.716 1.00 97.44 87 PHE A N 1
ATOM 682 C CA . PHE A 1 87 ? 15.204 -4.726 -13.090 1.00 97.44 87 PHE A CA 1
ATOM 683 C C . PHE A 1 87 ? 15.524 -4.057 -11.753 1.00 97.44 87 PHE A C 1
ATOM 685 O O . PHE A 1 87 ? 16.096 -4.664 -10.838 1.00 97.44 87 PHE A O 1
ATOM 692 N N . THR A 1 88 ? 15.075 -2.817 -11.624 1.00 98.06 88 THR A N 1
ATOM 693 C CA . THR A 1 88 ? 14.925 -2.064 -10.376 1.00 98.06 88 THR A CA 1
ATOM 694 C C . THR A 1 88 ? 13.548 -1.424 -10.366 1.00 98.06 88 THR A C 1
ATOM 696 O O . THR A 1 88 ? 13.147 -0.862 -11.386 1.00 98.06 88 THR A O 1
ATOM 699 N N . ALA A 1 89 ? 12.873 -1.431 -9.223 1.00 97.31 89 ALA A N 1
ATOM 700 C CA . ALA A 1 89 ? 11.640 -0.684 -9.031 1.00 97.31 89 ALA A CA 1
ATOM 701 C C . ALA A 1 89 ? 11.610 -0.005 -7.662 1.00 97.31 89 ALA A C 1
ATOM 703 O O . ALA A 1 89 ? 12.119 -0.544 -6.676 1.00 97.31 89 ALA A O 1
ATOM 704 N N . HIS A 1 90 ? 10.991 1.166 -7.618 1.00 97.88 90 HIS A N 1
ATOM 705 C CA . HIS A 1 90 ? 10.650 1.883 -6.404 1.00 97.88 90 HIS A CA 1
ATOM 706 C C . HIS A 1 90 ? 9.161 2.207 -6.437 1.00 97.88 90 HIS A C 1
ATOM 708 O O . HIS A 1 90 ? 8.678 2.796 -7.401 1.00 97.88 90 HIS A O 1
ATOM 714 N N . THR A 1 91 ? 8.437 1.820 -5.390 1.00 97.88 91 THR A N 1
ATOM 715 C CA . THR A 1 91 ? 7.002 2.085 -5.285 1.00 97.88 91 THR A CA 1
ATOM 716 C C . THR A 1 91 ? 6.701 2.821 -3.992 1.00 97.88 91 THR A C 1
ATOM 718 O O . THR A 1 91 ? 7.003 2.325 -2.909 1.00 97.88 91 THR A O 1
ATOM 721 N N . THR A 1 92 ? 6.076 3.993 -4.088 1.00 98.38 92 THR A N 1
ATOM 722 C CA . THR A 1 92 ? 5.499 4.699 -2.936 1.00 98.38 92 THR A CA 1
ATOM 723 C C . THR A 1 92 ? 3.988 4.502 -2.940 1.00 98.38 92 THR A C 1
ATOM 725 O O . THR A 1 92 ? 3.311 4.938 -3.868 1.00 98.38 92 THR A O 1
ATOM 728 N N . MET A 1 93 ? 3.476 3.847 -1.902 1.00 98.38 93 MET A N 1
ATOM 729 C CA . MET A 1 93 ? 2.073 3.466 -1.748 1.00 98.38 93 MET A CA 1
ATOM 730 C C . MET A 1 93 ? 1.435 4.306 -0.646 1.00 98.38 93 MET A C 1
ATOM 732 O O . M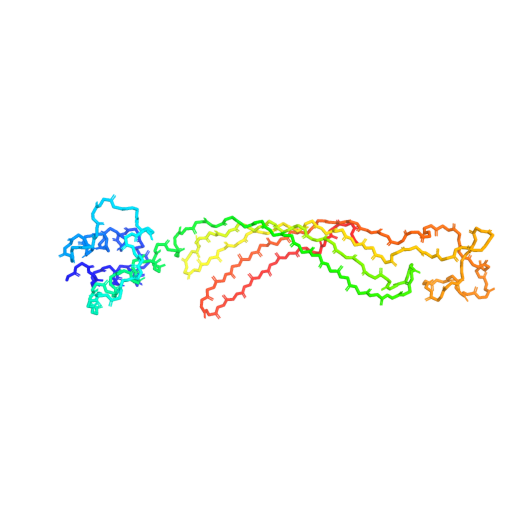ET A 1 93 ? 1.942 4.356 0.477 1.00 98.38 93 MET A O 1
ATOM 736 N N . LEU A 1 94 ? 0.310 4.938 -0.954 1.00 98.44 94 LEU A N 1
ATOM 737 C CA . LEU A 1 94 ? -0.551 5.630 -0.002 1.00 98.44 94 LEU A CA 1
ATOM 738 C C . LEU A 1 94 ? -1.899 4.912 0.031 1.00 98.44 94 LEU A C 1
ATOM 740 O O . LEU A 1 94 ? -2.565 4.824 -0.995 1.00 98.44 94 LEU A O 1
ATOM 744 N N . GLN A 1 95 ? -2.328 4.447 1.202 1.00 98.56 95 GLN A N 1
ATOM 745 C CA . GLN A 1 95 ? -3.622 3.790 1.373 1.00 98.56 95 GLN A CA 1
ATOM 746 C C . GLN A 1 95 ? -4.409 4.426 2.516 1.00 98.56 95 GLN A C 1
ATOM 748 O O . GLN A 1 95 ? -3.916 4.530 3.638 1.00 98.56 95 GLN A O 1
ATOM 753 N N . ALA A 1 96 ? -5.642 4.831 2.225 1.00 98.25 96 ALA A N 1
ATOM 754 C CA . ALA A 1 96 ? -6.629 5.250 3.207 1.00 98.25 96 ALA A CA 1
ATOM 755 C C . ALA A 1 96 ? -7.698 4.162 3.326 1.00 98.25 96 ALA A C 1
ATOM 757 O O . ALA A 1 96 ? -8.250 3.729 2.319 1.00 98.25 96 ALA A O 1
ATOM 758 N N . GLU A 1 97 ? -8.011 3.731 4.541 1.00 97.56 97 GLU A N 1
ATOM 759 C CA . GLU A 1 97 ? -8.990 2.677 4.797 1.00 97.56 97 GLU A CA 1
ATOM 760 C C . GLU A 1 97 ? -9.952 3.099 5.903 1.00 97.56 97 GLU A C 1
ATOM 762 O O . GLU A 1 97 ? -9.530 3.605 6.942 1.00 97.56 97 GLU A O 1
ATOM 767 N N . SER A 1 98 ? -11.249 2.896 5.686 1.00 96.00 98 SER A N 1
ATOM 768 C CA . SER A 1 98 ? -12.309 3.353 6.579 1.00 96.00 98 SER A CA 1
ATOM 769 C C . SER A 1 98 ? -13.418 2.302 6.714 1.00 96.00 98 SER A C 1
ATOM 771 O O . SER A 1 98 ? -13.656 1.536 5.777 1.00 96.00 98 SER A O 1
ATOM 773 N N . PRO A 1 99 ? -14.115 2.229 7.861 1.00 92.62 99 PRO A N 1
ATOM 774 C CA . PRO A 1 99 ? -15.237 1.316 8.043 1.00 92.62 99 PRO A CA 1
ATOM 775 C C . PRO A 1 99 ? -16.386 1.657 7.092 1.00 92.62 99 PRO A C 1
ATOM 777 O O . PRO A 1 99 ? -16.820 2.808 7.020 1.00 92.62 99 PRO A O 1
ATOM 780 N N . PHE A 1 100 ? -16.922 0.651 6.407 1.00 89.56 100 PHE A N 1
ATOM 781 C CA . PHE A 1 100 ? -18.068 0.804 5.515 1.00 89.56 100 PHE A CA 1
ATOM 782 C C . PHE A 1 100 ? -18.934 -0.458 5.535 1.00 89.56 100 PHE A C 1
ATOM 784 O O . PHE A 1 100 ? -18.453 -1.551 5.228 1.00 89.56 100 PHE A O 1
ATOM 791 N N . ALA A 1 101 ? -20.215 -0.290 5.880 1.00 87.12 101 ALA A N 1
ATOM 792 C CA . ALA A 1 101 ? -21.151 -1.385 6.141 1.00 87.12 101 ALA A CA 1
ATOM 793 C C . ALA A 1 101 ? -20.601 -2.378 7.190 1.00 87.12 101 ALA A C 1
ATOM 795 O O . ALA A 1 101 ? -20.231 -1.961 8.287 1.00 87.12 101 ALA A O 1
ATOM 796 N N . ASP A 1 102 ? -20.561 -3.671 6.875 1.00 85.12 102 ASP A N 1
ATOM 797 C CA . ASP A 1 102 ? -20.029 -4.752 7.711 1.00 85.12 102 ASP A CA 1
ATOM 798 C C . ASP A 1 102 ? -18.536 -5.050 7.456 1.00 85.12 102 ASP A C 1
ATOM 800 O O . ASP A 1 102 ? -18.017 -6.055 7.938 1.00 85.12 102 ASP A O 1
ATOM 804 N N . GLY A 1 103 ? -17.840 -4.183 6.715 1.00 90.44 103 GLY A N 1
ATOM 805 C CA . GLY A 1 103 ? -16.432 -4.337 6.357 1.00 90.44 103 GLY A CA 1
ATOM 806 C C . GLY A 1 103 ? -15.676 -3.012 6.343 1.00 90.44 103 GLY A C 1
ATOM 807 O O . GLY A 1 103 ? -16.026 -2.054 7.042 1.00 90.44 103 GLY A O 1
ATOM 808 N N . ARG A 1 104 ? -14.616 -2.946 5.538 1.00 94.69 104 ARG A N 1
ATOM 809 C CA . ARG A 1 104 ? -13.799 -1.741 5.365 1.00 94.69 104 ARG A CA 1
ATOM 810 C C . ARG A 1 104 ? -13.574 -1.455 3.893 1.00 94.69 104 ARG A C 1
ATOM 812 O O . ARG A 1 104 ? -13.180 -2.333 3.132 1.00 94.69 104 ARG A O 1
ATOM 819 N N . GLY A 1 105 ? -13.844 -0.214 3.507 1.00 97.25 105 GLY A N 1
ATOM 820 C CA . GLY A 1 105 ? -13.511 0.314 2.192 1.00 97.25 105 GLY A CA 1
ATOM 821 C C . GLY A 1 105 ? -12.121 0.937 2.215 1.00 97.25 105 GLY A C 1
ATOM 822 O O . GLY A 1 105 ? -11.742 1.562 3.206 1.00 97.25 105 GLY A O 1
ATOM 823 N N . PHE A 1 106 ? -11.376 0.804 1.125 1.00 98.06 106 PHE A N 1
ATOM 824 C CA . PHE A 1 106 ? -10.076 1.441 0.971 1.00 98.06 106 PHE A CA 1
ATOM 825 C C . PHE A 1 106 ? -9.952 2.185 -0.358 1.00 98.06 106 PHE A C 1
ATOM 827 O O . PHE A 1 106 ? -10.572 1.832 -1.360 1.00 98.06 106 PHE A O 1
ATOM 834 N N . PHE A 1 107 ? -9.108 3.210 -0.344 1.00 98.38 107 PHE A N 1
ATOM 835 C CA . PHE A 1 107 ? -8.589 3.912 -1.509 1.00 98.38 107 PHE A CA 1
ATOM 836 C C . PHE A 1 107 ? -7.064 3.856 -1.456 1.00 98.38 107 PHE A C 1
ATOM 838 O O . PHE A 1 107 ? -6.471 4.062 -0.395 1.00 98.38 107 PHE A O 1
ATOM 845 N N . ARG A 1 108 ? -6.433 3.597 -2.597 1.00 98.38 108 ARG A N 1
ATOM 846 C CA . ARG A 1 108 ? -4.993 3.417 -2.724 1.00 98.38 108 ARG A CA 1
ATOM 847 C C . ARG A 1 108 ? -4.439 4.169 -3.930 1.00 98.38 108 ARG A C 1
ATOM 849 O O . ARG A 1 108 ? -5.056 4.202 -4.992 1.00 98.38 108 ARG A O 1
ATOM 856 N N . LEU A 1 109 ? -3.261 4.751 -3.746 1.00 98.12 109 LEU A N 1
ATOM 857 C CA . LEU A 1 109 ? -2.486 5.461 -4.752 1.00 98.12 109 LEU A CA 1
ATOM 858 C C . LEU A 1 109 ? -1.050 4.939 -4.724 1.00 98.12 109 LEU A C 1
ATOM 860 O O . LEU A 1 109 ? -0.374 5.075 -3.704 1.00 98.12 109 LEU A O 1
ATOM 864 N N . ASP A 1 110 ? -0.577 4.426 -5.856 1.00 97.94 110 ASP A N 1
ATOM 865 C CA . ASP A 1 110 ? 0.776 3.892 -5.987 1.00 97.94 110 ASP A CA 1
ATOM 866 C C . ASP A 1 110 ? 1.540 4.693 -7.040 1.00 97.94 110 ASP A C 1
ATOM 868 O O . ASP A 1 110 ? 1.165 4.701 -8.212 1.00 97.94 110 ASP A O 1
ATOM 872 N N . ARG A 1 111 ? 2.630 5.352 -6.640 1.00 97.44 111 ARG A N 1
ATOM 873 C CA . ARG A 1 111 ? 3.616 5.909 -7.572 1.00 97.44 111 ARG A CA 1
ATOM 874 C C . ARG A 1 111 ? 4.713 4.874 -7.787 1.00 97.44 111 ARG A C 1
ATOM 876 O O . ARG A 1 111 ? 5.375 4.500 -6.822 1.00 97.44 111 ARG A O 1
ATOM 883 N N . VAL A 1 112 ? 4.896 4.446 -9.031 1.00 97.81 112 VAL A N 1
ATOM 884 C CA . VAL A 1 112 ? 5.834 3.395 -9.434 1.00 97.81 112 VAL A CA 1
ATOM 885 C C . VAL A 1 112 ? 6.888 3.994 -10.355 1.00 97.81 112 VAL A C 1
ATOM 887 O O . VAL A 1 112 ? 6.553 4.550 -11.397 1.00 97.81 112 VAL A O 1
ATOM 890 N N . ASP A 1 113 ? 8.154 3.827 -10.001 1.00 97.25 113 ASP A N 1
ATOM 891 C CA . ASP A 1 113 ? 9.301 4.138 -10.847 1.00 97.25 113 ASP A CA 1
ATOM 892 C C . ASP A 1 113 ? 10.021 2.812 -11.169 1.00 97.25 113 ASP A C 1
ATOM 894 O O . ASP A 1 113 ? 10.426 2.089 -10.255 1.00 97.25 113 ASP A O 1
ATOM 898 N N . VAL A 1 114 ? 10.182 2.464 -12.450 1.00 97.19 114 VAL A N 1
ATOM 899 C CA . VAL A 1 114 ? 10.808 1.207 -12.900 1.00 97.19 114 VAL A CA 1
ATOM 900 C C . VAL A 1 114 ? 11.945 1.459 -13.889 1.00 97.19 114 VAL A C 1
ATOM 902 O O . VAL A 1 114 ? 11.938 2.409 -14.671 1.00 97.19 114 VAL A O 1
ATOM 905 N N . SER A 1 115 ? 12.956 0.596 -13.863 1.00 97.19 115 SER A N 1
ATOM 906 C CA . SER A 1 115 ? 14.107 0.658 -14.763 1.00 97.19 115 SER A CA 1
ATOM 907 C C . SER A 1 115 ? 14.612 -0.745 -15.082 1.00 97.19 115 SER A C 1
ATOM 909 O O . SER A 1 115 ? 14.747 -1.563 -14.175 1.00 97.19 115 SER A O 1
ATOM 911 N N . ALA A 1 116 ? 14.941 -0.988 -16.352 1.00 96.88 116 ALA A N 1
ATOM 912 C CA . ALA A 1 116 ? 15.656 -2.179 -16.823 1.00 96.88 116 ALA A CA 1
ATOM 913 C C . ALA A 1 116 ? 17.145 -1.890 -17.117 1.00 96.88 116 ALA A C 1
ATOM 915 O O . ALA A 1 116 ? 17.854 -2.730 -17.673 1.00 96.88 116 ALA A O 1
ATOM 916 N N . GLY A 1 117 ? 17.629 -0.692 -16.768 1.00 96.44 117 GLY A N 1
ATOM 917 C CA . GLY A 1 117 ? 18.994 -0.242 -17.036 1.00 96.44 117 GLY A CA 1
ATOM 918 C C . GLY A 1 117 ? 19.147 0.379 -18.424 1.00 96.44 117 GLY A C 1
ATOM 919 O O . GLY A 1 117 ? 18.177 0.852 -19.014 1.00 96.44 117 GLY A O 1
ATOM 920 N N . SER A 1 118 ? 20.379 0.402 -18.932 1.00 96.88 118 SER A N 1
ATOM 921 C CA . SER A 1 118 ? 20.680 0.934 -20.263 1.00 96.88 118 SER A CA 1
ATOM 922 C C . SER A 1 118 ? 21.443 -0.080 -21.113 1.00 96.88 118 SER A C 1
ATOM 924 O O . SER A 1 118 ? 22.350 -0.733 -20.598 1.00 96.88 118 SER A O 1
ATOM 926 N N . PHE A 1 119 ? 21.111 -0.172 -22.400 1.00 96.62 119 PHE A N 1
ATOM 927 C CA . PHE A 1 119 ? 21.845 -0.969 -23.385 1.00 96.62 119 PHE A CA 1
ATOM 928 C C . PHE A 1 119 ? 23.310 -0.544 -23.483 1.00 96.62 119 PHE A C 1
ATOM 930 O O . PHE A 1 119 ? 23.654 0.626 -23.270 1.00 96.62 119 PHE A O 1
ATOM 937 N N . THR A 1 120 ? 24.183 -1.487 -23.842 1.00 93.50 120 THR A N 1
ATOM 938 C CA . THR A 1 120 ? 25.605 -1.186 -24.031 1.00 93.50 120 THR A CA 1
ATOM 939 C C . THR A 1 120 ? 25.855 -0.793 -25.481 1.00 93.50 120 THR A C 1
ATOM 941 O O . THR A 1 120 ? 25.944 -1.634 -26.367 1.00 93.50 120 THR A O 1
ATOM 944 N N . THR A 1 121 ? 26.030 0.502 -25.734 1.00 92.25 121 THR A N 1
ATOM 945 C CA . THR A 1 121 ? 26.201 1.008 -27.101 1.00 92.25 121 THR A CA 1
ATOM 946 C C . THR A 1 121 ? 27.636 0.864 -27.616 1.00 92.25 121 THR A C 1
ATOM 948 O O . THR A 1 121 ? 28.589 1.212 -26.915 1.00 92.25 121 THR A O 1
ATOM 951 N N . ARG A 1 122 ? 27.798 0.476 -28.884 1.00 90.12 122 ARG A N 1
ATOM 952 C CA . ARG A 1 122 ? 29.048 0.519 -29.660 1.00 90.12 122 ARG A CA 1
ATOM 953 C C . ARG A 1 122 ? 28.850 1.454 -30.848 1.00 90.12 122 ARG A C 1
ATOM 955 O O . ARG A 1 122 ? 27.917 1.277 -31.623 1.00 90.12 122 ARG A O 1
ATOM 962 N N . ASN A 1 123 ? 29.702 2.472 -30.977 1.00 88.88 123 ASN A N 1
ATOM 963 C CA . ASN A 1 123 ? 29.581 3.519 -32.005 1.00 88.88 123 ASN A CA 1
ATOM 964 C C . ASN A 1 123 ? 28.192 4.193 -32.057 1.00 88.88 123 ASN A C 1
ATOM 966 O O . ASN A 1 123 ? 27.723 4.583 -33.120 1.00 88.88 123 ASN A O 1
ATOM 970 N N . GLY A 1 124 ? 27.530 4.324 -30.901 1.00 88.50 124 GLY A N 1
ATOM 971 C CA . GLY A 1 124 ? 26.194 4.918 -30.788 1.00 88.50 124 GLY A CA 1
ATOM 972 C C . GLY A 1 124 ? 25.033 3.987 -31.158 1.00 88.50 124 GLY A C 1
ATOM 973 O O . GLY A 1 124 ? 23.888 4.425 -31.100 1.00 88.50 124 GLY A O 1
ATOM 974 N N . SER A 1 125 ? 25.307 2.723 -31.493 1.00 92.06 125 SER A N 1
ATOM 975 C CA . SER A 1 125 ? 24.296 1.701 -31.792 1.00 92.06 125 SER A CA 1
ATOM 976 C C . SER A 1 125 ? 24.369 0.506 -30.843 1.00 92.06 125 SER A C 1
ATOM 978 O O . SER A 1 125 ? 25.404 0.274 -30.221 1.00 92.06 125 SER A O 1
ATOM 980 N N . PHE A 1 126 ? 23.286 -0.249 -30.736 1.00 93.38 126 PHE A N 1
ATOM 981 C CA . PHE A 1 126 ? 23.157 -1.439 -29.907 1.00 93.38 126 PHE A CA 1
ATOM 982 C C . PHE A 1 126 ? 22.272 -2.474 -30.623 1.00 93.38 126 PHE A C 1
ATOM 984 O O . PHE A 1 126 ? 21.383 -2.103 -31.392 1.00 93.38 126 PHE A O 1
ATOM 991 N N . ASP A 1 127 ? 22.571 -3.754 -30.437 1.00 93.38 127 ASP A N 1
ATOM 992 C CA . ASP A 1 127 ? 22.043 -4.884 -31.216 1.00 93.38 127 ASP A CA 1
ATOM 993 C C . ASP A 1 127 ? 21.552 -6.034 -30.321 1.00 93.38 127 ASP A C 1
ATOM 995 O O . ASP A 1 127 ? 21.412 -7.170 -30.760 1.00 93.38 127 ASP A O 1
ATOM 999 N N . GLU A 1 128 ? 21.286 -5.762 -29.041 1.00 90.75 128 GLU A N 1
ATOM 1000 C CA . GLU A 1 128 ? 20.759 -6.764 -28.123 1.00 90.75 128 GLU A CA 1
ATOM 1001 C C . GLU A 1 128 ? 19.413 -7.334 -28.607 1.00 90.75 128 GLU A C 1
ATOM 1003 O O . GLU A 1 128 ? 18.602 -6.647 -29.233 1.00 90.75 128 GLU A O 1
ATOM 1008 N N . GLN A 1 129 ? 19.146 -8.595 -28.240 1.00 91.81 129 GLN A N 1
ATOM 1009 C CA . GLN A 1 129 ? 17.891 -9.314 -28.503 1.00 91.81 129 GLN A CA 1
ATOM 1010 C C . GLN A 1 129 ? 16.713 -8.722 -27.718 1.00 91.81 129 GLN A C 1
ATOM 1012 O O . GLN A 1 129 ? 16.219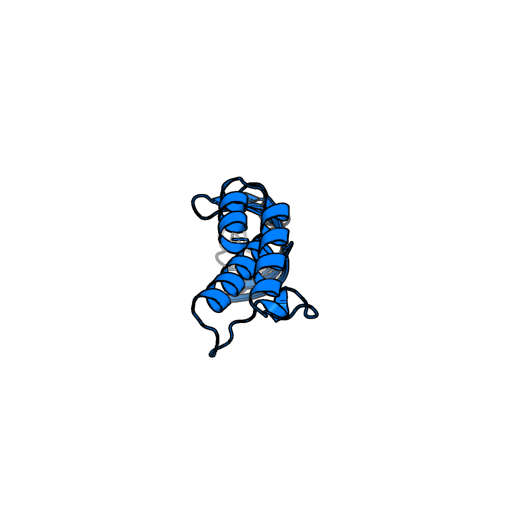 -9.296 -26.746 1.00 91.81 129 GLN A O 1
ATOM 1017 N N . PHE A 1 130 ? 16.280 -7.539 -28.136 1.00 91.44 130 PHE A N 1
ATOM 1018 C CA . PHE A 1 130 ? 15.197 -6.779 -27.544 1.00 91.44 130 PHE A CA 1
ATOM 1019 C C . PHE A 1 130 ? 14.494 -5.946 -28.616 1.00 91.44 130 PHE A C 1
ATOM 1021 O O . PHE A 1 130 ? 15.133 -5.250 -29.407 1.00 91.44 130 PHE A O 1
ATOM 1028 N N . GLY A 1 131 ? 13.163 -6.032 -28.662 1.00 90.56 131 GLY A N 1
ATOM 1029 C CA . GLY A 1 131 ? 12.394 -5.474 -29.774 1.00 90.56 131 GLY A CA 1
ATOM 1030 C C . GLY A 1 131 ? 12.858 -6.066 -31.109 1.00 90.56 131 GLY A C 1
ATOM 1031 O O . GLY A 1 131 ? 12.934 -7.284 -31.254 1.00 90.56 131 GLY A O 1
ATOM 1032 N N . SER A 1 132 ? 13.180 -5.200 -32.071 1.00 91.19 132 SER A N 1
ATOM 1033 C CA . SER A 1 132 ? 13.693 -5.572 -33.398 1.00 91.19 132 SER A CA 1
ATOM 1034 C C . SER A 1 132 ? 15.165 -5.185 -33.615 1.00 91.19 132 SER A C 1
ATOM 1036 O O . SER A 1 132 ? 15.593 -5.079 -34.761 1.00 91.19 132 SER A O 1
ATOM 1038 N N . CYS A 1 133 ? 15.932 -4.915 -32.550 1.00 90.81 133 CYS A N 1
ATOM 1039 C CA . CYS A 1 133 ? 17.298 -4.379 -32.658 1.00 90.81 133 CYS A CA 1
ATOM 1040 C C . CYS A 1 133 ? 18.343 -5.399 -33.153 1.00 90.81 133 CYS A C 1
ATOM 1042 O O . CYS A 1 133 ? 19.324 -4.993 -33.765 1.00 90.81 133 CYS A O 1
ATOM 1044 N N . ASP A 1 134 ? 18.116 -6.699 -32.935 1.00 90.56 134 ASP A N 1
ATOM 1045 C CA . ASP A 1 134 ? 18.956 -7.802 -33.452 1.00 90.56 134 ASP A CA 1
ATOM 1046 C C . ASP A 1 134 ? 18.492 -8.295 -34.844 1.00 90.56 134 ASP A C 1
ATOM 1048 O O . ASP A 1 134 ? 18.963 -9.303 -35.366 1.00 90.56 134 ASP A O 1
ATOM 1052 N N . ASP A 1 135 ? 17.523 -7.621 -35.480 1.00 89.56 135 ASP A N 1
ATOM 1053 C CA . ASP A 1 135 ? 17.116 -7.983 -36.841 1.00 89.56 135 ASP A CA 1
ATOM 1054 C C . ASP A 1 135 ? 18.240 -7.617 -37.823 1.00 89.56 135 ASP A C 1
ATOM 1056 O O . ASP A 1 135 ? 18.694 -6.468 -37.866 1.00 89.56 135 ASP A O 1
ATOM 1060 N N . ALA A 1 136 ? 18.644 -8.574 -38.663 1.00 80.88 136 ALA A N 1
ATOM 1061 C CA . ALA A 1 136 ? 19.651 -8.397 -39.709 1.00 80.88 136 ALA A CA 1
ATOM 1062 C C . ALA A 1 136 ? 19.337 -7.228 -40.663 1.00 80.88 136 ALA A C 1
ATOM 1064 O O . ALA A 1 136 ? 20.246 -6.669 -41.277 1.00 80.88 136 ALA A O 1
ATOM 1065 N N . SER A 1 137 ? 18.063 -6.853 -40.791 1.00 83.31 137 SER A N 1
ATOM 1066 C CA . SER A 1 137 ? 17.609 -5.729 -41.610 1.00 83.31 137 SER A CA 1
ATOM 1067 C C . SER A 1 137 ? 17.574 -4.381 -40.875 1.00 83.31 137 SER A C 1
ATOM 1069 O O . SER A 1 137 ? 17.470 -3.344 -41.529 1.00 83.31 137 SER A O 1
ATOM 1071 N N . SER A 1 138 ? 17.689 -4.366 -39.541 1.00 82.38 138 SER A N 1
ATOM 1072 C CA . SER A 1 138 ? 17.591 -3.142 -38.730 1.00 82.38 138 SER A CA 1
ATOM 1073 C C . SER A 1 138 ? 18.884 -2.323 -38.701 1.00 82.38 138 SER A C 1
ATOM 1075 O O . SER A 1 138 ? 18.834 -1.101 -38.573 1.00 82.38 138 SER A O 1
ATOM 1077 N N . GLY A 1 139 ? 20.042 -2.984 -38.829 1.00 83.81 139 GLY A N 1
ATOM 1078 C CA . GLY A 1 139 ? 21.351 -2.351 -38.644 1.00 83.81 139 GLY A CA 1
ATOM 1079 C C . GLY A 1 139 ? 21.638 -1.925 -37.196 1.00 83.81 139 GLY A C 1
ATOM 1080 O O . GLY A 1 139 ? 22.555 -1.133 -36.977 1.00 83.81 139 GLY A O 1
ATOM 1081 N N . GLY A 1 140 ? 20.866 -2.435 -36.230 1.00 90.06 140 GLY A N 1
ATOM 1082 C CA . GLY A 1 140 ? 20.919 -2.044 -34.825 1.00 90.06 140 GLY A CA 1
ATOM 1083 C C . GLY A 1 140 ? 20.030 -0.842 -34.490 1.00 90.06 140 GLY A C 1
ATOM 1084 O O . GLY A 1 140 ? 19.560 -0.093 -35.347 1.00 90.06 140 GLY A O 1
ATOM 1085 N N . CYS A 1 141 ? 19.815 -0.632 -33.197 1.00 93.44 141 CYS A N 1
ATOM 1086 C CA . CYS A 1 141 ? 19.089 0.502 -32.637 1.00 93.44 141 CYS A CA 1
ATOM 1087 C C . CYS A 1 141 ? 20.058 1.564 -32.103 1.00 93.44 141 CYS A C 1
ATOM 1089 O O . CYS A 1 141 ? 21.184 1.262 -31.731 1.00 93.44 141 CYS A O 1
ATOM 1091 N N . SER A 1 142 ? 19.640 2.831 -32.052 1.00 92.56 142 SER A N 1
ATOM 1092 C CA . SER A 1 142 ? 20.484 3.943 -31.558 1.00 92.56 142 SER A CA 1
ATOM 1093 C C . SER A 1 142 ? 19.753 4.935 -30.651 1.00 92.56 142 SER A C 1
ATOM 1095 O O . SER A 1 142 ? 20.342 5.901 -30.167 1.00 92.56 142 SER A O 1
ATOM 1097 N N . ARG A 1 143 ? 18.459 4.713 -30.410 1.00 91.69 143 ARG A N 1
ATOM 1098 C CA . ARG A 1 143 ? 17.605 5.563 -29.573 1.00 91.69 143 ARG A CA 1
ATOM 1099 C C . ARG A 1 143 ? 17.109 4.792 -28.365 1.00 91.69 143 ARG A C 1
ATOM 1101 O O . ARG A 1 143 ? 17.169 3.569 -28.350 1.00 91.69 143 ARG A O 1
ATOM 1108 N N . ASP A 1 144 ? 16.662 5.537 -27.359 1.00 91.56 144 ASP A N 1
ATOM 1109 C CA . ASP A 1 144 ? 16.051 4.987 -26.149 1.00 91.56 144 ASP A CA 1
ATOM 1110 C C . ASP A 1 144 ? 16.946 3.951 -25.454 1.00 91.56 144 ASP A C 1
ATOM 1112 O O . ASP A 1 144 ? 16.486 2.984 -24.864 1.00 91.56 144 ASP A O 1
ATOM 1116 N N . ALA A 1 145 ? 18.267 4.166 -25.481 1.00 94.25 145 ALA A N 1
ATOM 1117 C CA . ALA A 1 145 ? 19.221 3.234 -24.885 1.00 94.25 145 ALA A CA 1
ATOM 1118 C C . ALA A 1 145 ? 18.985 3.028 -23.375 1.00 94.25 145 ALA A C 1
ATOM 1120 O O . ALA A 1 145 ? 19.388 2.012 -22.828 1.00 94.25 145 ALA A O 1
ATOM 1121 N N . SER A 1 146 ? 18.341 3.985 -22.697 1.00 95.56 146 SER A N 1
ATOM 1122 C CA . SER A 1 146 ? 17.940 3.902 -21.291 1.00 95.56 146 SER A CA 1
ATOM 1123 C C . SER A 1 146 ? 16.481 3.471 -21.176 1.00 95.56 146 SER A C 1
ATOM 1125 O O . SER A 1 146 ? 15.588 4.245 -21.508 1.00 95.56 146 SER A O 1
ATOM 1127 N N . GLN A 1 147 ? 16.243 2.298 -20.600 1.00 96.06 147 GLN A N 1
ATOM 1128 C CA . GLN A 1 147 ? 14.911 1.725 -20.432 1.00 96.06 147 GLN A CA 1
ATOM 1129 C C . GLN A 1 147 ? 14.392 2.019 -19.025 1.00 96.06 147 GLN A C 1
ATOM 1131 O O . GLN A 1 147 ? 14.747 1.347 -18.051 1.00 96.06 147 GLN A O 1
ATOM 1136 N N . ARG A 1 148 ? 13.587 3.078 -18.913 1.00 95.81 148 ARG A N 1
ATOM 1137 C CA . ARG A 1 148 ? 12.966 3.538 -17.666 1.00 95.81 148 ARG A CA 1
ATOM 1138 C C . ARG A 1 148 ? 11.552 4.011 -17.937 1.00 95.81 148 ARG A C 1
ATOM 1140 O O . ARG A 1 148 ? 11.304 4.596 -18.987 1.00 95.81 148 ARG A O 1
ATOM 1147 N N . ALA A 1 149 ? 10.673 3.811 -16.970 1.00 95.94 149 ALA A N 1
ATOM 1148 C CA . ALA A 1 149 ? 9.321 4.328 -17.023 1.00 95.94 149 ALA A CA 1
ATOM 1149 C C . ALA A 1 149 ? 8.839 4.673 -15.608 1.00 95.94 149 ALA A C 1
ATOM 1151 O O . ALA A 1 149 ? 9.303 4.104 -14.618 1.00 95.94 149 ALA A O 1
ATOM 1152 N N . GLU A 1 150 ? 7.931 5.635 -15.516 1.00 96.25 150 GLU A N 1
ATOM 1153 C CA . GLU A 1 150 ? 7.277 6.020 -14.270 1.00 96.25 150 GLU A CA 1
ATOM 1154 C C . GLU A 1 150 ? 5.772 6.096 -14.497 1.00 96.25 150 GLU A C 1
ATOM 1156 O O . GLU A 1 150 ? 5.309 6.444 -15.583 1.00 96.25 150 GLU A O 1
ATOM 1161 N N . GLY A 1 151 ? 4.998 5.787 -13.466 1.00 96.88 151 GLY A N 1
ATOM 1162 C CA . GLY A 1 151 ? 3.556 5.878 -13.563 1.00 96.88 151 GLY A CA 1
ATOM 1163 C C . GLY A 1 151 ? 2.865 5.919 -12.218 1.00 96.88 151 GLY A C 1
ATOM 1164 O O . GLY A 1 151 ? 3.464 5.729 -11.159 1.00 96.88 151 GLY A O 1
ATOM 1165 N N . THR A 1 152 ? 1.570 6.212 -12.261 1.00 97.19 152 THR A N 1
ATOM 1166 C CA . THR A 1 152 ? 0.721 6.254 -11.069 1.00 97.19 152 THR A CA 1
ATOM 1167 C C . THR A 1 152 ? -0.493 5.362 -11.258 1.00 97.19 152 THR A C 1
ATOM 1169 O O . THR A 1 152 ? -1.193 5.467 -12.266 1.00 97.19 152 THR A O 1
ATOM 1172 N N . ALA A 1 153 ? -0.726 4.472 -10.299 1.00 97.19 153 ALA A N 1
ATOM 1173 C CA . ALA A 1 153 ? -1.877 3.586 -10.248 1.00 97.19 153 ALA A CA 1
ATOM 1174 C C . ALA A 1 153 ? -2.846 4.028 -9.149 1.00 97.19 153 ALA A C 1
ATOM 1176 O O . ALA A 1 153 ? -2.441 4.544 -8.104 1.00 97.19 153 ALA A O 1
ATOM 1177 N N . LEU A 1 154 ? -4.132 3.804 -9.396 1.00 97.50 154 LEU A N 1
ATOM 1178 C CA . LEU A 1 154 ? -5.212 4.052 -8.450 1.00 97.50 154 LEU A CA 1
ATOM 1179 C C . LEU A 1 154 ? -5.943 2.745 -8.174 1.00 97.50 154 LEU A C 1
ATOM 1181 O O . LEU A 1 154 ? -6.175 1.966 -9.095 1.00 97.50 154 LEU A O 1
ATOM 1185 N N . GLY A 1 155 ? -6.352 2.537 -6.928 1.00 98.19 155 GLY A N 1
ATOM 1186 C CA . GLY A 1 155 ? -7.154 1.391 -6.522 1.00 98.19 155 GLY A CA 1
ATOM 1187 C C . GLY A 1 155 ? -8.230 1.793 -5.528 1.00 98.19 155 GLY A C 1
ATOM 1188 O O . GLY A 1 155 ? -8.009 2.629 -4.653 1.00 98.19 155 GLY A O 1
ATOM 1189 N N . VAL A 1 156 ? -9.400 1.183 -5.649 1.00 98.44 156 VAL A N 1
ATOM 1190 C CA . VAL A 1 156 ? -10.459 1.239 -4.644 1.00 98.44 156 VAL A CA 1
ATOM 1191 C C . VAL A 1 156 ? -10.959 -0.164 -4.385 1.00 98.44 156 VAL A C 1
ATOM 1193 O O . VAL A 1 156 ? -11.040 -0.978 -5.300 1.00 98.44 156 VAL A O 1
ATOM 1196 N N . GLY A 1 157 ? -11.332 -0.449 -3.151 1.00 98.19 157 GLY A N 1
ATOM 1197 C CA . GLY A 1 157 ? -11.867 -1.759 -2.834 1.00 98.19 157 GLY A CA 1
ATOM 1198 C C . GLY A 1 157 ? -12.562 -1.807 -1.497 1.00 98.19 157 GLY A C 1
ATOM 1199 O O . GLY A 1 157 ? -12.698 -0.804 -0.793 1.00 98.19 157 GLY A O 1
ATOM 1200 N N . TRP A 1 158 ? -13.035 -2.998 -1.174 1.00 97.69 158 TRP A N 1
ATOM 1201 C CA . TRP A 1 158 ? -13.737 -3.290 0.058 1.00 97.69 158 TRP A CA 1
ATOM 1202 C C . TRP A 1 158 ? -13.477 -4.731 0.487 1.00 97.69 158 TRP A C 1
ATOM 1204 O O . TRP A 1 158 ? -13.341 -5.620 -0.358 1.00 97.69 158 TRP A O 1
ATOM 1214 N N . HIS A 1 159 ? -13.416 -4.972 1.796 1.00 96.50 159 HIS A N 1
ATOM 1215 C CA . HIS A 1 159 ? -13.274 -6.317 2.351 1.00 96.50 159 HIS A CA 1
ATOM 1216 C C . HIS A 1 159 ? -13.981 -6.494 3.701 1.00 96.50 159 HIS A C 1
ATOM 1218 O O . HIS A 1 159 ? -14.132 -5.542 4.471 1.00 96.50 159 HIS A O 1
ATOM 1224 N N . ASN A 1 160 ? -14.400 -7.729 3.980 1.00 92.56 160 ASN A N 1
ATOM 1225 C CA . ASN A 1 160 ? -14.825 -8.224 5.292 1.00 92.56 160 ASN A CA 1
ATOM 1226 C C . ASN A 1 160 ? -14.346 -9.682 5.491 1.00 92.56 160 ASN A C 1
ATOM 1228 O O . ASN A 1 160 ? -13.594 -10.216 4.679 1.00 92.56 160 ASN A O 1
ATOM 1232 N N . ASP A 1 161 ? -14.824 -10.362 6.538 1.00 89.88 161 ASP A N 1
ATOM 1233 C CA . ASP A 1 161 ? -14.432 -11.748 6.858 1.00 89.88 161 ASP A CA 1
ATOM 1234 C C . ASP A 1 161 ? -14.854 -12.802 5.808 1.00 89.88 161 ASP A C 1
ATOM 1236 O O . ASP A 1 161 ? -14.467 -13.967 5.912 1.00 89.88 161 ASP A O 1
ATOM 1240 N N . ARG A 1 162 ? -15.697 -12.445 4.829 1.00 95.38 162 ARG A N 1
ATOM 1241 C CA . ARG A 1 162 ? -16.280 -13.379 3.848 1.00 95.38 162 ARG A CA 1
ATOM 1242 C C . ARG A 1 162 ? -15.915 -13.064 2.403 1.00 95.38 162 ARG A C 1
ATOM 1244 O O . ARG A 1 162 ? -15.775 -13.992 1.614 1.00 95.38 162 ARG A O 1
ATOM 1251 N N . TRP A 1 163 ? -15.824 -11.786 2.052 1.00 95.81 163 TRP A N 1
ATOM 1252 C CA . TRP A 1 163 ? -15.645 -11.322 0.683 1.00 95.81 163 TRP A CA 1
ATOM 1253 C C . TRP A 1 163 ? -14.677 -10.151 0.628 1.00 95.81 163 TRP A C 1
ATOM 1255 O O . TRP A 1 163 ? -14.639 -9.302 1.518 1.00 95.81 163 TRP A O 1
ATOM 1265 N N . SER A 1 164 ? -13.951 -10.077 -0.477 1.00 98.00 164 SER A N 1
ATOM 1266 C CA . SER A 1 164 ? -13.153 -8.922 -0.854 1.00 98.00 164 SER A CA 1
ATOM 1267 C C . SER A 1 164 ? -13.300 -8.672 -2.348 1.00 98.00 164 SER A C 1
ATOM 1269 O O . SER A 1 164 ? -13.472 -9.605 -3.136 1.00 98.00 164 SER A O 1
ATOM 1271 N N . ALA A 1 165 ? -13.270 -7.402 -2.730 1.00 98.19 165 ALA A N 1
ATOM 1272 C CA . ALA A 1 165 ? -13.251 -6.986 -4.121 1.00 98.19 165 ALA A CA 1
ATOM 1273 C C . ALA A 1 165 ? -12.546 -5.638 -4.249 1.00 98.19 165 ALA A C 1
ATOM 1275 O O . ALA A 1 165 ? -12.721 -4.752 -3.409 1.00 98.19 165 ALA A O 1
ATOM 1276 N N . ASP A 1 166 ? -11.797 -5.475 -5.329 1.00 98.12 166 ASP A N 1
ATOM 1277 C CA . ASP A 1 166 ? -11.133 -4.232 -5.676 1.00 98.12 166 ASP A CA 1
ATOM 1278 C C . ASP A 1 166 ? -11.159 -4.002 -7.187 1.00 98.12 166 ASP A C 1
ATOM 1280 O O . ASP A 1 166 ? -11.363 -4.915 -7.990 1.00 98.12 166 ASP A O 1
ATOM 1284 N N . LEU A 1 167 ? -11.025 -2.734 -7.554 1.00 98.12 167 LEU A N 1
ATOM 1285 C CA . LEU A 1 167 ? -10.908 -2.263 -8.920 1.00 98.12 167 LEU A CA 1
ATOM 1286 C C . LEU A 1 167 ? -9.836 -1.186 -8.944 1.00 98.12 167 LEU A C 1
ATOM 1288 O O . LEU A 1 167 ? -9.796 -0.300 -8.086 1.00 98.12 167 LEU A O 1
ATOM 1292 N N . GLY A 1 168 ? -8.992 -1.226 -9.962 1.00 97.19 168 GLY A N 1
ATOM 1293 C CA . GLY A 1 168 ? -7.913 -0.269 -10.087 1.00 97.19 168 GLY A CA 1
ATOM 1294 C C . GLY A 1 168 ? -7.373 -0.175 -11.496 1.00 97.19 168 GLY A C 1
ATOM 1295 O O . GLY A 1 168 ? -7.819 -0.862 -12.416 1.00 97.19 168 GLY A O 1
ATOM 1296 N N . THR A 1 169 ? -6.402 0.711 -11.649 1.00 96.81 169 THR A N 1
ATOM 1297 C CA . THR A 1 169 ? -5.640 0.875 -12.877 1.00 96.81 169 THR A CA 1
ATOM 1298 C C . THR A 1 169 ? -4.253 0.282 -12.699 1.00 96.81 169 THR A C 1
ATOM 1300 O O . THR A 1 169 ? -3.710 0.237 -11.597 1.00 96.81 169 THR A O 1
ATOM 1303 N N . HIS A 1 170 ? -3.629 -0.097 -13.808 1.00 93.62 170 HIS A N 1
ATOM 1304 C CA . HIS A 1 170 ? -2.173 -0.168 -13.835 1.00 93.62 170 HIS A CA 1
ATOM 1305 C C . HIS A 1 170 ? -1.585 1.247 -13.769 1.00 93.62 170 HIS A C 1
ATOM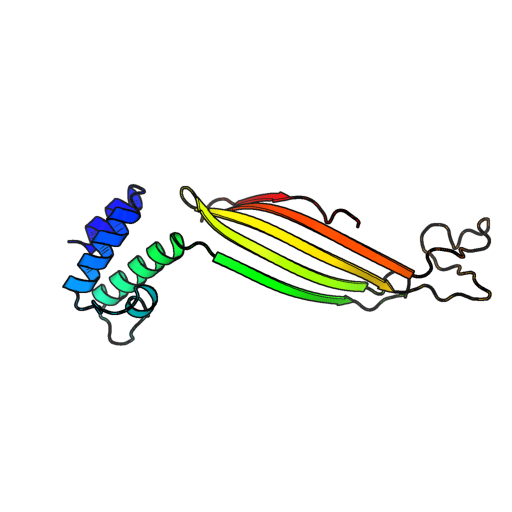 1307 O O . HIS A 1 170 ? -2.309 2.240 -13.918 1.00 93.62 170 HIS A O 1
ATOM 1313 N N . ALA A 1 171 ? -0.284 1.348 -13.500 1.00 91.06 171 ALA A N 1
ATOM 1314 C CA . ALA A 1 171 ? 0.370 2.642 -13.389 1.00 91.06 171 ALA A CA 1
ATOM 1315 C C . ALA A 1 171 ? 0.371 3.337 -14.757 1.00 91.06 171 ALA A C 1
ATOM 1317 O O . ALA A 1 171 ? 1.061 2.912 -15.677 1.00 91.06 171 ALA A O 1
ATOM 1318 N N . ALA A 1 172 ? -0.432 4.391 -14.896 1.00 79.25 172 ALA A N 1
ATOM 1319 C CA . ALA A 1 172 ? -0.517 5.148 -16.135 1.00 79.25 172 ALA A CA 1
ATOM 1320 C C . ALA A 1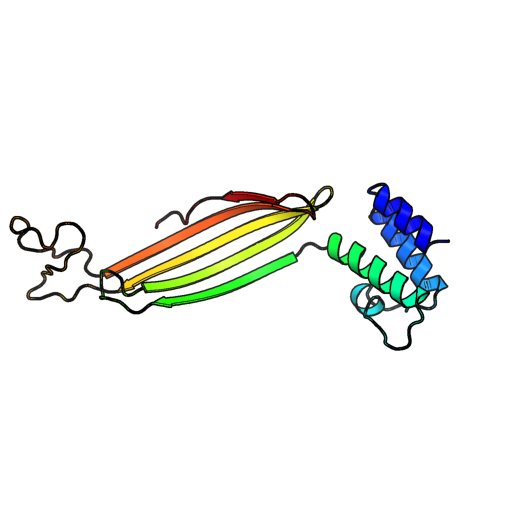 172 ? 0.829 5.834 -16.398 1.00 79.25 172 ALA A C 1
ATOM 1322 O O . ALA A 1 172 ? 1.319 6.549 -15.523 1.00 79.25 172 ALA A O 1
ATOM 1323 N N . GLY A 1 173 ? 1.405 5.611 -17.580 1.00 69.38 173 GLY A N 1
ATOM 1324 C CA . GLY A 1 173 ? 2.749 6.079 -17.945 1.00 69.38 173 GLY A CA 1
ATOM 1325 C C . GLY A 1 173 ? 3.796 4.963 -18.039 1.00 69.38 173 GLY A C 1
ATOM 1326 O O . GLY A 1 173 ? 4.854 5.194 -18.624 1.00 69.38 173 GLY A O 1
ATOM 1327 N N . LEU A 1 174 ? 3.476 3.765 -17.528 1.00 68.50 174 LEU A N 1
ATOM 1328 C CA . LEU A 1 174 ? 4.201 2.518 -17.793 1.00 68.50 174 LEU A CA 1
ATOM 1329 C C . LEU A 1 174 ? 3.672 1.799 -19.038 1.00 68.50 174 LEU A C 1
ATOM 1331 O O . LEU A 1 174 ? 2.465 1.952 -19.346 1.00 68.50 174 LEU A O 1
#